Protein AF-A0A7C8YCV2-F1 (afdb_monomer_lite)

Foldseek 3Di:
DDDPPDPDDDDPPPDPPPPPVPPPDPPVVLVVLQVVLDDPQFRALVSQQVCCCPVVVVVVRDSVLSVVLVVVLVVVVPDDPGGAGSVSSSVCVVDPSVD

Organism: Opuntia streptacantha (NCBI:txid393608)

Sequence (99 aa):
MSSKHKQAYSFCFCFRRMFKLKMAEPPEEIVNLFNRYSDNGLVTVEKLHKFLVEFQEEEKATFDDAQAIFNNLKHLHVFPRRGLHLDAFFRYLFGDLNP

pLDDT: mean 80.93, std 15.54, range [44.09, 96.81]

Secondary structure (DSSP, 8-state):
----------------------PPPPPHHHHHHHHHT-BTTBB-HHHHHHHHHHTS--TT--HHHHHHHHHHHHTTS-S-TT-B-HHHHHHHHTSTT--

InterPro domains:
  IPR011992 EF-hand domain pair [SSF47473] (15-98)
  IPR015359 Phosphoinositide-specific phospholipase C, EF-hand-like domain [PF09279] (28-93)

Radius of gyration: 24.03 Å; chains: 1; bounding box: 56×47×67 Å

Structure (mmCIF, N/CA/C/O backbone):
data_AF-A0A7C8YCV2-F1
#
_entry.id   AF-A0A7C8YCV2-F1
#
loop_
_atom_site.group_PDB
_atom_site.id
_atom_site.type_symbol
_atom_site.label_atom_id
_atom_site.label_alt_id
_atom_site.label_comp_id
_atom_site.label_asym_id
_atom_site.label_entity_id
_atom_site.label_seq_id
_atom_site.pdbx_PDB_ins_code
_atom_site.Cartn_x
_atom_site.Cartn_y
_atom_site.Cartn_z
_atom_site.occupancy
_atom_site.B_iso_or_equiv
_atom_site.auth_seq_id
_atom_site.auth_comp_id
_atom_site.auth_asym_id
_atom_site.auth_atom_id
_atom_site.pdbx_PDB_model_num
ATOM 1 N N . MET A 1 1 ? 40.844 -37.063 -57.184 1.00 44.09 1 MET A N 1
ATOM 2 C CA . MET A 1 1 ? 40.867 -36.805 -55.725 1.00 44.09 1 MET A CA 1
ATOM 3 C C . MET A 1 1 ? 40.789 -35.305 -55.500 1.00 44.09 1 MET A C 1
ATOM 5 O O . MET A 1 1 ? 41.434 -34.591 -56.250 1.00 44.09 1 MET A O 1
ATOM 9 N N . SER A 1 2 ? 40.079 -34.878 -54.448 1.00 48.25 2 SER A N 1
ATOM 10 C CA . SER A 1 2 ? 40.064 -33.510 -53.890 1.00 48.25 2 SER A CA 1
ATOM 11 C C . SER A 1 2 ? 39.340 -32.437 -54.724 1.00 48.25 2 SER A C 1
ATOM 13 O O . SER A 1 2 ? 39.495 -32.384 -55.930 1.00 48.25 2 SER A O 1
ATOM 15 N N . SER A 1 3 ? 38.533 -31.530 -54.179 1.00 46.28 3 SER A N 1
ATOM 16 C CA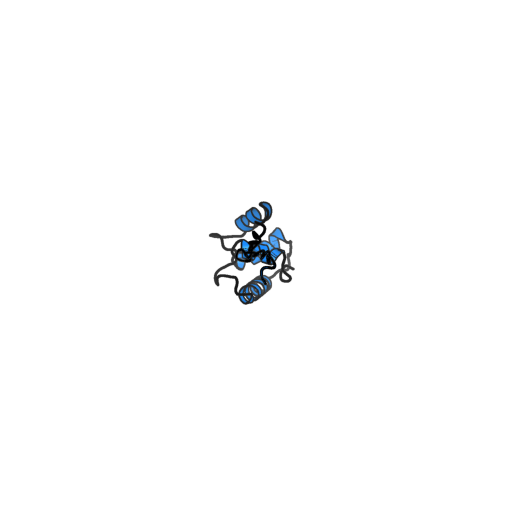 . SER A 1 3 ? 38.166 -31.242 -52.791 1.00 46.28 3 SER A CA 1
ATOM 17 C C . SER A 1 3 ? 36.811 -30.524 -52.828 1.00 46.28 3 SER A C 1
ATOM 19 O O . SER A 1 3 ? 36.671 -29.506 -53.504 1.00 46.28 3 SER A O 1
ATOM 21 N N . LYS A 1 4 ? 35.786 -31.056 -52.152 1.00 60.69 4 LYS A N 1
ATOM 22 C CA . LYS A 1 4 ? 34.506 -30.351 -51.988 1.00 60.69 4 LYS A CA 1
ATOM 23 C C . LYS A 1 4 ? 34.733 -29.199 -51.008 1.00 60.69 4 LYS A C 1
ATOM 25 O O . LYS A 1 4 ? 34.971 -29.458 -49.829 1.00 60.69 4 LYS A O 1
ATOM 30 N N . HIS A 1 5 ? 34.634 -27.953 -51.471 1.00 63.50 5 HIS A N 1
ATOM 31 C CA . HIS A 1 5 ? 34.613 -26.783 -50.592 1.00 63.50 5 HIS A CA 1
ATOM 32 C C . HIS A 1 5 ? 33.387 -26.864 -49.668 1.00 63.50 5 HIS A C 1
ATOM 34 O O . HIS A 1 5 ? 32.273 -26.517 -50.051 1.00 63.50 5 HIS A O 1
ATOM 40 N N . LYS A 1 6 ? 33.580 -27.359 -48.441 1.00 65.94 6 LYS A N 1
ATOM 41 C CA . LYS A 1 6 ? 32.596 -27.226 -47.365 1.00 65.94 6 LYS A CA 1
ATOM 42 C C . LYS A 1 6 ? 32.625 -25.774 -46.900 1.00 65.94 6 LYS A C 1
ATOM 44 O O . LYS A 1 6 ? 33.528 -25.378 -46.171 1.00 65.94 6 LYS A O 1
ATOM 49 N N . GLN A 1 7 ? 31.649 -24.986 -47.330 1.00 63.06 7 GLN A N 1
ATOM 50 C CA . GLN A 1 7 ? 31.376 -23.694 -46.713 1.00 63.06 7 GLN A CA 1
ATOM 51 C C . GLN A 1 7 ? 30.802 -23.960 -45.317 1.00 63.06 7 GLN A C 1
ATOM 53 O O . GLN A 1 7 ? 29.630 -24.292 -45.163 1.00 63.06 7 GLN A O 1
ATOM 58 N N . ALA A 1 8 ? 31.656 -23.906 -44.298 1.00 63.53 8 ALA A N 1
ATOM 59 C CA . ALA A 1 8 ? 31.227 -23.955 -42.910 1.00 63.53 8 ALA A CA 1
ATOM 60 C C . ALA A 1 8 ? 30.857 -22.532 -42.473 1.00 63.53 8 ALA A C 1
ATOM 62 O O . ALA A 1 8 ? 31.735 -21.698 -42.273 1.00 63.53 8 ALA A O 1
ATOM 63 N N . TYR A 1 9 ? 29.562 -22.251 -42.335 1.00 61.62 9 TYR A N 1
ATOM 64 C CA . TYR A 1 9 ? 29.101 -21.062 -41.624 1.00 61.62 9 TYR A CA 1
ATOM 65 C C . TYR A 1 9 ? 29.074 -21.378 -40.127 1.00 61.62 9 TYR A C 1
ATOM 67 O O . TYR A 1 9 ? 28.289 -22.212 -39.677 1.00 61.62 9 TYR A O 1
ATOM 75 N N . SER A 1 10 ? 29.937 -20.731 -39.346 1.00 60.88 10 SER A N 1
ATOM 76 C CA . SER A 1 10 ? 29.872 -20.772 -37.887 1.00 60.88 10 SER A CA 1
ATOM 77 C C . SER A 1 10 ? 28.904 -19.694 -37.397 1.00 60.88 10 SER A C 1
ATOM 79 O O . SER A 1 10 ? 29.220 -18.507 -37.357 1.00 60.88 10 SER A O 1
ATOM 81 N N . PHE A 1 11 ? 27.695 -20.098 -37.007 1.00 58.00 11 PHE A N 1
ATOM 82 C CA . PHE A 1 11 ? 26.836 -19.227 -36.208 1.00 58.00 11 PHE A CA 1
ATOM 83 C C . PHE A 1 11 ? 27.423 -19.153 -34.795 1.00 58.00 11 PHE A C 1
ATOM 85 O O . PHE A 1 11 ? 27.312 -20.090 -34.005 1.00 58.00 11 PHE A O 1
ATOM 92 N N . CYS A 1 12 ? 28.090 -18.045 -34.479 1.00 60.97 12 CYS A N 1
ATOM 93 C CA . CYS A 1 12 ? 28.493 -17.733 -33.114 1.00 60.97 12 CYS A CA 1
ATOM 94 C C . CYS A 1 12 ? 27.230 -17.472 -32.273 1.00 60.97 12 CYS A C 1
ATOM 96 O O . CYS A 1 12 ? 26.640 -16.397 -32.340 1.00 60.97 12 CYS A O 1
ATOM 98 N N . PHE A 1 13 ? 26.802 -18.457 -31.481 1.00 53.66 13 PHE A N 1
ATOM 99 C CA . PHE A 1 13 ? 25.660 -18.355 -30.560 1.00 53.66 13 PHE A CA 1
ATOM 100 C C . PHE A 1 13 ? 26.045 -17.761 -29.185 1.00 53.66 13 PHE A C 1
ATOM 102 O O . PHE A 1 13 ? 25.403 -18.045 -28.176 1.00 53.66 13 PHE A O 1
ATOM 109 N N . CYS A 1 14 ? 27.094 -16.932 -29.110 1.00 58.34 14 CYS A N 1
ATOM 110 C CA . CYS A 1 14 ? 27.661 -16.467 -27.834 1.00 58.34 14 CYS A CA 1
ATOM 111 C C . CYS A 1 14 ? 27.050 -15.176 -27.267 1.00 58.34 14 CYS A C 1
ATOM 113 O O . CYS A 1 14 ? 27.577 -14.625 -26.306 1.00 58.34 14 CYS A O 1
ATOM 115 N N . PHE A 1 15 ? 25.906 -14.719 -27.775 1.00 59.81 15 PHE A N 1
ATOM 116 C CA . PHE A 1 15 ? 25.135 -13.670 -27.110 1.00 59.81 15 PHE A CA 1
ATOM 117 C C . PHE A 1 15 ? 23.692 -14.123 -26.956 1.00 59.81 15 PHE A C 1
ATOM 119 O O . PHE A 1 15 ? 22.828 -13.833 -27.783 1.00 59.81 15 PHE A O 1
ATOM 126 N N . ARG A 1 16 ? 23.401 -14.809 -25.844 1.00 62.53 16 ARG A N 1
ATOM 127 C CA . ARG A 1 16 ? 22.038 -14.774 -25.312 1.00 62.53 16 ARG A CA 1
ATOM 128 C C . ARG A 1 16 ? 21.758 -13.316 -24.966 1.00 62.53 16 ARG A C 1
ATOM 130 O O . ARG A 1 16 ? 22.223 -12.821 -23.942 1.00 62.53 16 ARG A O 1
ATOM 137 N N . ARG A 1 17 ? 21.026 -12.615 -25.833 1.00 62.66 17 ARG A N 1
ATOM 138 C CA . ARG A 1 17 ? 20.433 -11.324 -25.494 1.00 62.66 17 ARG A CA 1
ATOM 139 C C . ARG A 1 17 ? 19.479 -11.571 -24.329 1.00 62.66 17 ARG A C 1
ATOM 141 O O . ARG A 1 17 ? 18.346 -11.993 -24.528 1.00 62.66 17 ARG A O 1
ATOM 148 N N . MET A 1 18 ? 19.949 -11.342 -23.108 1.00 63.47 18 MET A N 1
ATOM 149 C CA . MET A 1 18 ? 19.060 -11.199 -21.968 1.00 63.47 18 MET A CA 1
ATOM 150 C C . MET A 1 18 ? 18.352 -9.866 -22.160 1.00 63.47 18 MET A C 1
ATOM 152 O O . MET A 1 18 ? 18.939 -8.806 -21.937 1.00 63.47 18 MET A O 1
ATOM 156 N N . PHE A 1 19 ? 17.101 -9.904 -22.612 1.00 57.94 19 PHE A N 1
ATOM 157 C CA . PHE A 1 19 ? 16.210 -8.789 -22.351 1.00 57.94 19 PHE A CA 1
ATOM 158 C C . PHE A 1 19 ? 16.102 -8.712 -20.831 1.00 57.94 19 PHE A C 1
ATOM 160 O O . PHE A 1 19 ? 15.371 -9.481 -20.213 1.00 57.94 19 PHE A O 1
ATOM 167 N N . LYS A 1 20 ? 16.888 -7.826 -20.208 1.00 58.41 20 LYS A N 1
ATOM 168 C CA . LYS A 1 20 ? 16.515 -7.307 -18.899 1.00 58.41 20 LYS A CA 1
ATOM 169 C C . LYS A 1 20 ? 15.165 -6.661 -19.153 1.00 58.41 20 LYS A C 1
ATOM 171 O O . LYS A 1 20 ? 15.117 -5.605 -19.780 1.00 58.41 20 LYS A O 1
ATOM 176 N N . LEU A 1 21 ? 14.087 -7.350 -18.780 1.00 55.31 21 LEU A N 1
ATOM 177 C CA . LEU A 1 21 ? 12.792 -6.711 -18.643 1.00 55.31 21 LEU A CA 1
ATOM 178 C C . LEU A 1 21 ? 13.075 -5.550 -17.697 1.00 55.31 21 LEU A C 1
ATOM 180 O O . LEU A 1 21 ? 13.363 -5.765 -16.520 1.00 55.31 21 LEU A O 1
ATOM 184 N N . LYS A 1 22 ? 13.153 -4.334 -18.239 1.00 51.84 22 LYS A N 1
ATOM 185 C CA . LYS A 1 22 ? 13.164 -3.146 -17.405 1.00 51.84 22 LYS A CA 1
ATOM 186 C C . LYS A 1 22 ? 11.814 -3.241 -16.708 1.00 51.84 22 LYS A C 1
ATOM 188 O O . LYS A 1 22 ? 10.797 -3.161 -17.396 1.00 51.84 22 LYS A O 1
ATOM 193 N N . MET A 1 23 ? 11.802 -3.590 -15.418 1.00 57.34 23 MET A N 1
ATOM 194 C CA . MET A 1 23 ? 10.563 -3.557 -14.644 1.00 57.34 23 MET A CA 1
ATOM 195 C C . MET A 1 23 ? 9.967 -2.183 -14.914 1.00 57.34 23 MET A C 1
ATOM 197 O O . MET A 1 23 ? 10.701 -1.194 -14.846 1.00 57.34 23 MET A O 1
ATOM 201 N N . ALA A 1 24 ? 8.719 -2.149 -15.382 1.00 67.12 24 ALA A N 1
ATOM 202 C CA . ALA A 1 24 ? 8.063 -0.891 -15.684 1.00 67.12 24 ALA A CA 1
ATOM 203 C C . ALA A 1 24 ? 8.180 -0.030 -14.426 1.00 67.12 24 ALA A C 1
ATOM 205 O O . ALA A 1 24 ? 7.767 -0.459 -13.349 1.00 67.12 24 ALA A O 1
ATOM 206 N N . GLU A 1 25 ? 8.853 1.113 -14.546 1.00 74.44 25 GLU A N 1
ATOM 207 C CA . GLU A 1 25 ? 8.936 2.051 -13.435 1.00 74.44 25 GLU A CA 1
ATOM 208 C C . GLU A 1 25 ? 7.493 2.424 -13.059 1.00 74.44 25 GLU A C 1
ATOM 210 O O . GLU A 1 25 ? 6.679 2.634 -13.969 1.00 74.44 25 GLU A O 1
ATOM 215 N N . PRO A 1 26 ? 7.141 2.441 -11.760 1.00 85.00 26 PRO A N 1
ATOM 216 C CA . PRO A 1 26 ? 5.794 2.799 -11.347 1.00 85.00 26 PRO A CA 1
ATOM 217 C C . PRO A 1 26 ? 5.432 4.173 -11.924 1.00 85.00 26 PRO A C 1
ATOM 219 O O . PRO A 1 26 ? 6.287 5.066 -11.909 1.00 85.00 26 PRO A O 1
ATOM 222 N N . PRO A 1 27 ? 4.195 4.374 -12.412 1.00 90.19 27 PRO A N 1
ATOM 223 C CA . PRO A 1 27 ? 3.733 5.696 -12.817 1.00 90.19 27 PRO A CA 1
ATOM 224 C C . PRO A 1 27 ? 3.965 6.731 -11.710 1.00 90.19 27 PRO A C 1
ATOM 226 O O . PRO A 1 27 ? 3.873 6.405 -10.525 1.00 90.19 27 PRO A O 1
ATOM 229 N N . GLU A 1 28 ? 4.226 7.984 -12.083 1.00 91.88 28 GLU A N 1
ATOM 230 C CA . GLU A 1 28 ? 4.545 9.062 -11.132 1.00 91.88 28 GLU A CA 1
ATOM 231 C C . GLU A 1 28 ? 3.464 9.233 -10.051 1.00 91.88 28 GLU A C 1
ATOM 233 O O . GLU A 1 28 ? 3.768 9.451 -8.880 1.00 91.88 28 GLU A O 1
ATOM 238 N N . GLU A 1 29 ? 2.198 9.037 -10.414 1.00 90.69 29 GLU A N 1
ATOM 239 C CA . GLU A 1 29 ? 1.069 9.058 -9.482 1.00 90.69 29 GLU A CA 1
ATOM 240 C C . GLU A 1 29 ? 1.208 8.017 -8.365 1.00 90.69 29 GLU A C 1
ATOM 242 O O . GLU A 1 29 ? 0.971 8.330 -7.199 1.00 90.69 29 GLU A O 1
ATOM 247 N N . ILE A 1 30 ? 1.670 6.805 -8.691 1.00 91.88 30 ILE A N 1
ATOM 248 C CA . ILE A 1 30 ? 1.915 5.748 -7.704 1.00 91.88 30 ILE A CA 1
ATOM 249 C C . ILE A 1 30 ? 3.089 6.116 -6.801 1.00 91.88 30 ILE A C 1
ATOM 251 O O . ILE A 1 30 ? 3.041 5.871 -5.597 1.00 91.88 30 ILE A O 1
ATOM 255 N N . VAL A 1 31 ? 4.138 6.724 -7.359 1.00 94.19 31 VAL A N 1
ATOM 256 C CA . VAL A 1 31 ? 5.281 7.206 -6.572 1.00 94.19 31 VAL A CA 1
ATOM 257 C C . VAL A 1 31 ? 4.828 8.279 -5.579 1.00 94.19 31 VAL A C 1
ATOM 259 O O . VAL A 1 31 ? 5.177 8.224 -4.401 1.00 94.19 31 VAL A O 1
ATOM 262 N N . ASN A 1 32 ? 3.996 9.220 -6.021 1.00 95.56 32 ASN A N 1
ATOM 263 C CA . ASN A 1 32 ? 3.448 10.276 -5.172 1.00 95.56 32 ASN A CA 1
ATOM 264 C C . ASN A 1 32 ? 2.511 9.721 -4.092 1.00 95.56 32 ASN A C 1
ATOM 266 O O . ASN A 1 32 ? 2.565 10.157 -2.939 1.00 95.56 32 ASN A O 1
ATOM 270 N N . LEU A 1 33 ? 1.693 8.729 -4.443 1.00 95.25 33 LEU A N 1
ATOM 271 C CA . LEU A 1 33 ? 0.827 8.017 -3.511 1.00 95.25 33 LEU A CA 1
ATOM 272 C C . LEU A 1 33 ? 1.644 7.280 -2.443 1.00 95.25 33 LEU A C 1
ATOM 274 O O . LEU A 1 33 ? 1.394 7.445 -1.251 1.00 95.25 33 LEU A O 1
ATOM 278 N N . PHE A 1 34 ? 2.680 6.549 -2.854 1.00 95.50 34 PHE A N 1
ATOM 279 C CA . PHE A 1 34 ? 3.616 5.900 -1.942 1.00 95.50 34 PHE A CA 1
ATOM 280 C C . PHE A 1 34 ? 4.281 6.910 -0.999 1.00 95.50 34 PHE A C 1
ATOM 282 O O . PHE A 1 34 ? 4.308 6.705 0.211 1.00 95.50 34 PHE A O 1
ATOM 289 N N . ASN A 1 35 ? 4.769 8.035 -1.525 1.00 96.00 35 ASN A N 1
ATOM 290 C CA . ASN A 1 35 ? 5.407 9.075 -0.717 1.00 96.00 35 ASN A CA 1
ATOM 291 C C . ASN A 1 35 ? 4.454 9.666 0.334 1.00 96.00 35 ASN A C 1
ATOM 293 O O . ASN A 1 35 ? 4.889 9.981 1.437 1.00 96.00 35 ASN A O 1
ATOM 297 N N . ARG A 1 36 ? 3.153 9.772 0.031 1.00 96.81 36 ARG A N 1
ATOM 298 C CA . ARG A 1 36 ? 2.135 10.246 0.982 1.00 96.81 36 ARG A CA 1
ATOM 299 C C . ARG A 1 36 ? 1.919 9.280 2.153 1.00 96.81 36 ARG A C 1
ATOM 301 O O . ARG A 1 36 ? 1.681 9.728 3.274 1.00 96.81 36 ARG A O 1
ATOM 308 N N . TYR A 1 37 ? 1.999 7.976 1.896 1.00 95.75 37 TYR A N 1
ATOM 309 C CA . TYR A 1 37 ? 1.721 6.922 2.877 1.00 95.75 37 TYR A CA 1
ATOM 310 C C . TYR A 1 37 ? 2.982 6.179 3.346 1.00 95.75 37 TYR A C 1
ATOM 312 O O . TYR A 1 37 ? 2.881 5.115 3.945 1.00 95.75 37 TYR A O 1
ATOM 320 N N . SER A 1 38 ? 4.179 6.720 3.127 1.00 94.56 38 SER A N 1
ATOM 321 C CA . SER A 1 38 ? 5.425 6.107 3.595 1.00 94.56 38 SER A CA 1
ATOM 322 C C . SER A 1 38 ? 6.162 7.021 4.563 1.00 94.56 38 SER A C 1
ATOM 324 O O . SER A 1 38 ? 6.154 8.240 4.416 1.00 94.56 38 SER A O 1
ATOM 326 N N . ASP A 1 39 ? 6.836 6.417 5.537 1.00 92.06 39 ASP A N 1
ATOM 327 C CA . ASP A 1 39 ? 7.801 7.098 6.391 1.00 92.06 39 ASP A CA 1
ATOM 328 C C . ASP A 1 39 ? 9.181 6.491 6.120 1.00 92.06 39 ASP A C 1
ATOM 330 O O . ASP A 1 39 ? 9.350 5.271 6.117 1.00 92.06 39 ASP A O 1
ATOM 334 N N . ASN A 1 40 ? 10.187 7.334 5.871 1.00 90.00 40 ASN A N 1
ATOM 335 C CA . ASN A 1 40 ? 11.557 6.900 5.557 1.00 90.00 40 ASN A CA 1
ATOM 336 C C . ASN A 1 40 ? 11.641 5.882 4.394 1.00 90.00 40 ASN A C 1
ATOM 338 O O . ASN A 1 40 ? 12.478 4.978 4.409 1.00 90.00 40 ASN A O 1
ATOM 342 N N . GLY A 1 41 ? 10.763 6.010 3.391 1.00 90.50 41 GLY A N 1
ATOM 343 C CA . GLY A 1 41 ? 10.728 5.115 2.228 1.00 90.50 41 GLY A CA 1
ATOM 344 C C . GLY A 1 41 ? 10.165 3.721 2.521 1.00 90.50 41 GLY A C 1
ATOM 345 O O . GLY A 1 41 ? 10.477 2.770 1.797 1.00 90.50 41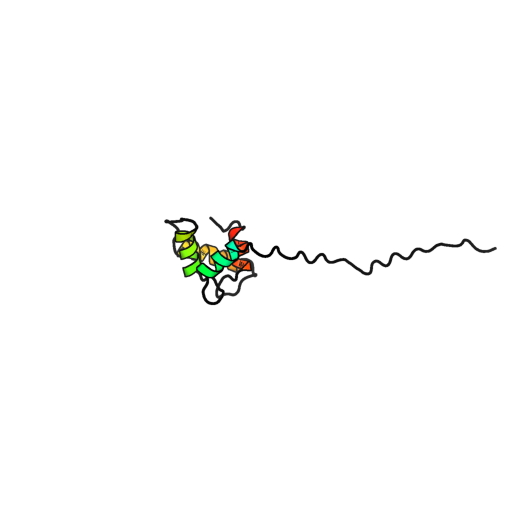 GLY A O 1
ATOM 346 N N . LEU A 1 42 ? 9.364 3.591 3.582 1.00 91.88 42 LEU A N 1
ATOM 347 C CA . LEU A 1 42 ? 8.664 2.373 3.974 1.00 91.88 42 LEU A CA 1
ATOM 348 C C . LEU A 1 42 ? 7.196 2.675 4.295 1.00 91.88 42 LEU A C 1
ATOM 350 O O . LEU A 1 42 ? 6.896 3.575 5.075 1.00 91.88 42 LEU A O 1
ATOM 354 N N . VAL A 1 43 ? 6.281 1.877 3.753 1.00 93.12 43 VAL A N 1
ATOM 355 C CA . VAL A 1 43 ? 4.884 1.827 4.202 1.00 93.12 43 VAL A CA 1
ATOM 356 C C . VAL A 1 43 ? 4.804 0.800 5.330 1.00 93.12 43 VAL A C 1
ATOM 358 O O . VAL A 1 43 ? 5.064 -0.390 5.118 1.00 93.12 43 VAL A O 1
ATOM 361 N N . THR A 1 44 ? 4.512 1.263 6.544 1.00 93.69 44 THR A N 1
ATOM 362 C CA . THR A 1 44 ? 4.281 0.400 7.712 1.00 93.69 44 THR A CA 1
ATOM 363 C C . THR A 1 44 ? 2.846 -0.129 7.724 1.00 93.69 44 THR A C 1
ATOM 365 O O . THR A 1 44 ? 2.029 0.259 6.889 1.00 93.69 44 THR A O 1
ATOM 368 N N . VAL A 1 45 ? 2.515 -1.008 8.672 1.00 93.81 45 VAL A N 1
ATOM 369 C CA . VAL A 1 45 ? 1.149 -1.543 8.811 1.00 93.81 45 VAL A CA 1
ATOM 370 C C . VAL A 1 45 ? 0.155 -0.423 9.114 1.00 93.81 45 VAL A C 1
ATOM 372 O O . VAL A 1 45 ? -0.909 -0.366 8.508 1.00 93.81 45 VAL A O 1
ATOM 375 N N . GLU A 1 46 ? 0.526 0.518 9.983 1.00 94.88 46 GLU A N 1
ATOM 376 C CA . GLU A 1 46 ? -0.314 1.662 10.352 1.00 94.88 46 GLU A CA 1
ATOM 377 C C . GLU A 1 46 ? -0.601 2.552 9.138 1.00 94.88 46 GLU A C 1
ATOM 379 O O . GLU A 1 46 ? -1.721 3.023 8.945 1.00 94.88 46 GLU A O 1
ATOM 384 N N . LYS A 1 47 ? 0.408 2.771 8.290 1.00 96.19 47 LYS A N 1
ATOM 385 C CA . LYS A 1 47 ? 0.238 3.559 7.069 1.00 96.19 47 LYS A CA 1
ATOM 386 C C . LYS A 1 47 ? -0.558 2.826 6.004 1.00 96.19 47 LYS A C 1
ATOM 388 O O . LYS A 1 47 ? -1.323 3.473 5.299 1.00 96.19 47 LYS A O 1
ATOM 393 N N . LEU A 1 48 ? -0.392 1.507 5.901 1.00 94.69 48 LEU A N 1
ATOM 394 C CA . LEU A 1 48 ? -1.203 0.680 5.018 1.00 94.69 48 LEU A CA 1
ATOM 395 C C . LEU A 1 48 ? -2.673 0.740 5.441 1.00 94.69 48 LEU A C 1
ATOM 397 O O . LEU A 1 48 ? -3.520 1.007 4.604 1.00 94.69 48 LEU A O 1
ATOM 401 N N . HIS A 1 49 ? -2.971 0.592 6.734 1.00 96.25 49 HIS A N 1
ATOM 402 C CA . HIS A 1 49 ? -4.334 0.741 7.256 1.00 96.25 49 HIS A CA 1
ATOM 403 C C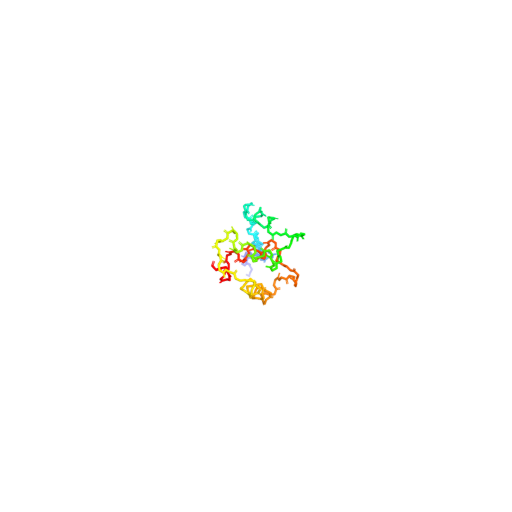 . HIS A 1 49 ? -4.924 2.117 6.928 1.00 96.25 49 HIS A C 1
ATOM 405 O O . HIS A 1 49 ? -6.023 2.208 6.389 1.00 96.25 49 HIS A O 1
ATOM 411 N N . LYS A 1 50 ? -4.153 3.187 7.152 1.00 96.69 50 LYS A N 1
ATOM 412 C CA . LYS A 1 50 ? -4.551 4.550 6.778 1.00 96.69 50 LYS A CA 1
ATOM 413 C C . LYS A 1 50 ? -4.813 4.691 5.274 1.00 96.69 50 LYS A C 1
ATOM 415 O O . LYS A 1 50 ? -5.760 5.359 4.881 1.00 96.69 50 LYS A O 1
ATOM 420 N N . PHE A 1 51 ? -3.987 4.063 4.442 1.00 96.00 51 PHE A N 1
ATOM 421 C CA . PHE A 1 51 ? -4.166 4.028 2.993 1.00 96.00 51 PHE A CA 1
ATOM 422 C C . PHE A 1 51 ? -5.471 3.323 2.587 1.00 96.00 51 PHE A C 1
ATOM 424 O O . PHE A 1 51 ? -6.203 3.870 1.764 1.00 96.00 51 PHE A O 1
ATOM 431 N N . LEU A 1 52 ? -5.792 2.169 3.188 1.00 95.62 52 LEU A N 1
ATOM 432 C CA . LEU A 1 52 ? -7.048 1.450 2.930 1.00 95.62 52 LEU A CA 1
ATOM 433 C C . LEU A 1 52 ? -8.257 2.353 3.223 1.00 95.62 52 LEU A C 1
ATOM 435 O O . LEU A 1 52 ? -9.125 2.537 2.377 1.00 95.62 52 LEU A O 1
ATOM 439 N N . VAL A 1 53 ? -8.274 2.986 4.396 1.00 95.44 53 VAL A N 1
ATOM 440 C CA . VAL A 1 53 ? -9.414 3.804 4.831 1.00 95.44 53 VAL A CA 1
ATOM 441 C C . VAL A 1 53 ? -9.527 5.106 4.034 1.00 95.44 53 VAL A C 1
ATOM 443 O O . VAL A 1 53 ? -10.608 5.460 3.582 1.00 95.44 53 VAL A O 1
ATOM 446 N N . GLU A 1 54 ? -8.431 5.850 3.874 1.00 95.44 54 GLU A N 1
ATOM 447 C CA . GLU A 1 54 ? -8.494 7.211 3.325 1.00 95.44 54 GLU A CA 1
ATOM 448 C C . GLU A 1 54 ? -8.429 7.276 1.801 1.00 95.44 54 GLU A C 1
ATOM 450 O O . GLU A 1 54 ? -8.980 8.206 1.218 1.00 95.44 54 GLU A O 1
ATOM 455 N N . PHE A 1 55 ? -7.693 6.364 1.158 1.00 94.88 55 PHE A N 1
ATOM 456 C CA . PHE A 1 55 ? -7.491 6.401 -0.291 1.00 94.88 55 PHE A CA 1
ATOM 457 C C . PHE A 1 55 ? -8.345 5.373 -1.026 1.00 94.88 55 PHE A C 1
ATOM 459 O O . PHE A 1 55 ? -8.828 5.672 -2.113 1.00 94.88 55 PHE A O 1
ATOM 466 N N . GLN A 1 56 ? -8.519 4.176 -0.459 1.00 94.06 56 GLN A N 1
ATOM 467 C CA . GLN A 1 56 ? -9.382 3.147 -1.055 1.00 94.06 56 GLN A CA 1
ATOM 468 C C . GLN A 1 56 ? -10.832 3.236 -0.580 1.00 94.06 56 GLN A C 1
ATOM 470 O O . GLN A 1 56 ? -11.671 2.511 -1.097 1.00 94.06 56 GLN A O 1
ATOM 475 N N . GLU A 1 57 ? -11.124 4.138 0.364 1.00 93.50 57 GLU A N 1
ATOM 476 C CA . GLU A 1 57 ? -12.461 4.330 0.937 1.00 93.50 57 GLU A CA 1
ATOM 477 C C . GLU A 1 57 ? -13.003 3.058 1.623 1.00 93.50 57 GLU A C 1
ATOM 479 O O . GLU A 1 57 ? -14.208 2.884 1.806 1.00 93.50 57 GLU A O 1
ATOM 484 N N . GLU A 1 58 ? -12.103 2.179 2.079 1.00 92.19 58 GLU A N 1
ATOM 485 C CA . GLU A 1 58 ? -12.439 0.973 2.833 1.00 92.19 58 GLU A CA 1
ATOM 486 C C . GLU A 1 58 ? -12.721 1.326 4.300 1.00 92.19 58 GLU A C 1
ATOM 488 O O . GLU A 1 58 ? -11.953 1.007 5.209 1.00 92.19 58 GLU A O 1
ATOM 493 N N . GLU A 1 59 ? -13.840 2.008 4.560 1.00 88.94 59 GLU A N 1
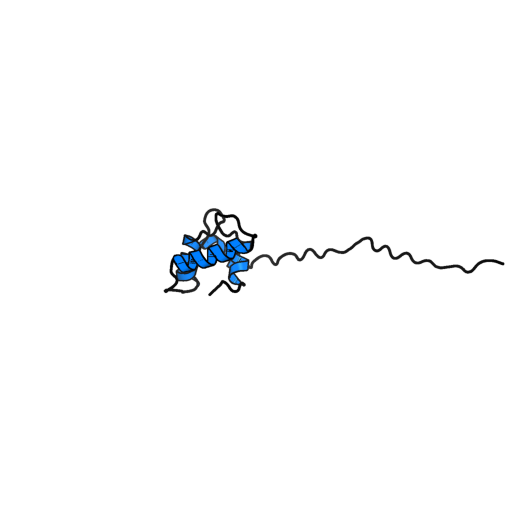ATOM 494 C CA . GLU A 1 59 ? -14.207 2.529 5.891 1.00 88.94 59 GLU A CA 1
ATOM 495 C C . GLU A 1 59 ? -14.258 1.452 6.986 1.00 88.94 59 GLU A C 1
ATOM 497 O O . GLU A 1 59 ? -14.109 1.742 8.175 1.00 88.94 59 GLU A O 1
ATOM 502 N N . LYS A 1 60 ? -14.495 0.198 6.588 1.00 92.06 60 LYS A N 1
ATOM 503 C CA . LYS A 1 60 ? -14.591 -0.954 7.492 1.00 92.06 60 LYS A CA 1
ATOM 504 C C . LYS A 1 60 ? -13.277 -1.709 7.652 1.00 92.06 60 LYS A C 1
ATOM 506 O O . LYS A 1 60 ? -13.241 -2.625 8.472 1.00 92.06 60 LYS A O 1
ATOM 511 N N . ALA A 1 61 ? -12.230 -1.352 6.904 1.00 92.94 61 ALA A N 1
ATOM 512 C CA . ALA A 1 61 ? -10.932 -1.990 7.041 1.00 92.94 61 ALA A CA 1
ATOM 513 C C . ALA A 1 61 ? -10.420 -1.791 8.468 1.00 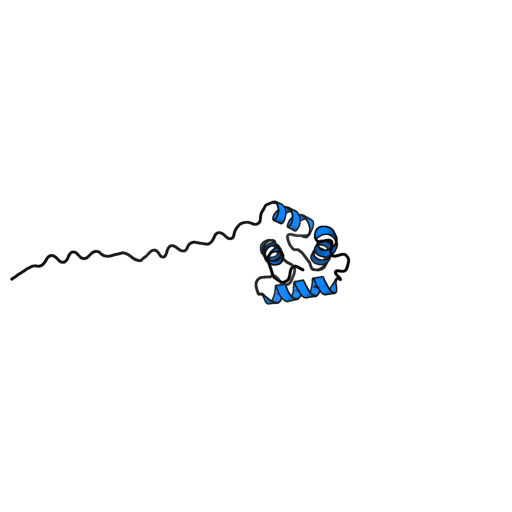92.94 61 ALA A C 1
ATOM 515 O O . ALA A 1 61 ? -10.242 -0.668 8.954 1.00 92.94 61 ALA A O 1
ATOM 516 N N . THR A 1 62 ? -10.182 -2.900 9.154 1.00 95.62 62 THR A N 1
ATOM 517 C CA . THR A 1 62 ? -9.605 -2.895 10.491 1.00 95.62 62 THR A CA 1
ATOM 518 C C . THR A 1 62 ? -8.083 -2.916 10.414 1.00 95.62 62 THR A C 1
ATOM 520 O O . THR A 1 62 ? -7.475 -3.240 9.389 1.00 95.62 62 THR A O 1
ATOM 523 N N . PHE A 1 63 ? -7.437 -2.589 11.531 1.00 95.19 63 PHE A N 1
ATOM 524 C CA . PHE A 1 63 ? -5.990 -2.740 11.639 1.00 95.19 63 PHE A CA 1
ATOM 525 C C . PHE A 1 63 ? -5.552 -4.202 11.433 1.00 95.19 63 PHE A C 1
ATOM 527 O O . PHE A 1 63 ? -4.508 -4.451 10.829 1.00 95.19 63 PHE A O 1
ATOM 534 N N . ASP A 1 64 ? -6.365 -5.164 11.878 1.00 95.06 64 ASP A N 1
ATOM 535 C CA . ASP A 1 64 ? -6.094 -6.593 11.715 1.00 95.06 64 ASP A CA 1
ATOM 536 C C . ASP A 1 64 ? -6.139 -7.020 10.241 1.00 95.06 64 ASP A C 1
ATOM 538 O O . ASP A 1 64 ? -5.294 -7.809 9.813 1.00 95.06 64 ASP A O 1
ATOM 542 N N . ASP A 1 65 ? -7.037 -6.438 9.438 1.00 94.00 65 ASP A N 1
ATOM 543 C CA . ASP A 1 65 ? -7.089 -6.669 7.987 1.00 94.00 65 ASP A CA 1
ATOM 544 C C . ASP A 1 65 ? -5.801 -6.179 7.310 1.00 94.00 65 ASP A C 1
ATOM 546 O O . ASP A 1 65 ? -5.148 -6.921 6.568 1.00 94.00 65 ASP A O 1
ATOM 550 N N . ALA A 1 66 ? -5.356 -4.961 7.642 1.00 93.88 66 ALA A N 1
ATOM 551 C CA . ALA A 1 66 ? -4.087 -4.424 7.149 1.00 93.88 66 ALA A CA 1
ATOM 552 C C . ALA A 1 66 ? -2.891 -5.282 7.597 1.00 93.88 66 ALA A C 1
ATOM 554 O O . ALA A 1 66 ? -1.968 -5.545 6.818 1.00 93.88 66 ALA A O 1
ATOM 555 N N . GLN A 1 67 ? -2.907 -5.768 8.840 1.00 93.25 67 GLN A N 1
ATOM 556 C CA . GLN A 1 67 ? -1.871 -6.642 9.377 1.00 93.25 67 GLN A CA 1
ATOM 557 C C . GLN A 1 67 ? -1.843 -8.004 8.665 1.00 93.25 67 GLN A C 1
ATOM 559 O O . GLN A 1 67 ? -0.751 -8.529 8.413 1.00 93.25 67 GLN A O 1
ATOM 564 N N . ALA A 1 68 ? -3.006 -8.558 8.314 1.00 92.31 68 ALA A N 1
ATOM 565 C CA . ALA A 1 68 ? -3.140 -9.799 7.556 1.00 92.31 68 ALA A CA 1
ATOM 566 C C . ALA A 1 68 ? -2.594 -9.647 6.129 1.00 92.31 68 ALA A C 1
ATOM 568 O O . ALA A 1 68 ? -1.760 -10.458 5.715 1.00 92.31 68 ALA A O 1
ATOM 569 N N . ILE A 1 69 ? -2.964 -8.574 5.417 1.00 90.94 69 ILE A N 1
ATOM 570 C CA . ILE A 1 69 ? -2.393 -8.224 4.103 1.00 90.94 69 ILE A CA 1
ATOM 571 C C . ILE A 1 69 ? -0.868 -8.133 4.206 1.00 90.94 69 ILE A C 1
ATOM 573 O O . ILE A 1 69 ? -0.140 -8.777 3.449 1.00 90.94 69 ILE A O 1
ATOM 577 N N . PHE A 1 70 ? -0.365 -7.397 5.196 1.00 88.69 70 PHE A N 1
ATOM 578 C CA . PHE A 1 70 ? 1.068 -7.197 5.390 1.00 88.69 70 PHE A CA 1
ATOM 579 C C . PHE A 1 70 ? 1.826 -8.503 5.676 1.00 88.69 70 PHE A C 1
ATOM 581 O O . PHE A 1 70 ? 2.944 -8.702 5.193 1.00 88.69 70 PHE A O 1
ATOM 588 N N . ASN A 1 71 ? 1.229 -9.421 6.440 1.00 87.38 71 ASN A N 1
ATOM 589 C CA . ASN A 1 71 ? 1.813 -10.734 6.708 1.00 87.38 71 ASN A CA 1
ATOM 590 C C . ASN A 1 71 ? 1.815 -11.617 5.455 1.00 87.38 71 ASN A C 1
ATOM 592 O O . ASN A 1 71 ? 2.846 -12.214 5.145 1.00 87.38 71 ASN A O 1
ATOM 596 N N . ASN A 1 72 ? 0.721 -11.633 4.690 1.00 86.00 72 ASN A N 1
ATOM 597 C CA . ASN A 1 72 ? 0.644 -12.355 3.419 1.00 86.00 72 ASN A CA 1
ATOM 598 C C . ASN A 1 72 ? 1.680 -11.846 2.411 1.00 86.00 72 ASN A C 1
ATOM 600 O O . ASN A 1 72 ? 2.348 -12.646 1.756 1.00 86.00 72 ASN A O 1
ATOM 604 N N . LEU A 1 73 ? 1.906 -10.530 2.365 1.00 81.25 73 LEU A N 1
ATOM 605 C CA . LEU A 1 73 ? 2.982 -9.948 1.572 1.00 81.25 73 LEU A CA 1
ATOM 606 C C . LEU A 1 73 ? 4.348 -10.490 2.028 1.00 81.25 73 LEU A C 1
ATOM 608 O O . LEU A 1 73 ? 5.101 -10.993 1.195 1.00 81.25 73 LEU A O 1
ATOM 612 N N . LYS A 1 74 ? 4.679 -10.492 3.330 1.00 73.69 74 LYS A N 1
ATOM 613 C CA . LYS A 1 74 ? 5.975 -11.017 3.835 1.00 73.69 74 LYS A CA 1
ATOM 614 C C . LYS A 1 74 ? 6.282 -12.449 3.385 1.00 73.69 74 LYS A C 1
ATOM 616 O O . LYS A 1 74 ? 7.450 -12.764 3.143 1.00 73.69 74 LYS A O 1
ATOM 621 N N . HIS A 1 75 ? 5.266 -13.301 3.262 1.00 67.50 75 HIS A N 1
ATOM 622 C CA . HIS A 1 75 ? 5.429 -14.690 2.825 1.00 67.50 75 HIS A CA 1
ATOM 623 C C . HIS A 1 75 ? 5.873 -14.830 1.359 1.00 67.50 75 HIS A C 1
ATOM 625 O O . HIS A 1 75 ? 6.394 -15.876 0.981 1.00 67.50 75 HIS A O 1
ATOM 631 N N . LEU A 1 76 ? 5.782 -13.767 0.553 1.00 65.94 76 LEU A N 1
ATOM 632 C CA . LEU A 1 76 ? 6.270 -13.743 -0.829 1.00 65.94 76 LEU A CA 1
ATOM 633 C C . LEU A 1 76 ? 7.801 -13.558 -0.943 1.00 65.94 76 LEU A C 1
ATOM 635 O O . LEU A 1 76 ? 8.312 -13.441 -2.052 1.00 65.94 76 LEU A O 1
ATOM 639 N N . HIS A 1 77 ? 8.549 -13.546 0.171 1.00 56.38 77 HIS A N 1
ATOM 640 C CA . HIS A 1 77 ? 10.022 -13.456 0.245 1.00 56.38 77 HIS A CA 1
ATOM 641 C C . HIS A 1 77 ? 10.679 -12.197 -0.363 1.00 56.38 77 HIS A C 1
ATOM 643 O O . HIS A 1 77 ? 11.906 -12.126 -0.414 1.00 56.38 77 HIS A O 1
ATOM 649 N N . VAL A 1 78 ? 9.915 -11.181 -0.781 1.00 55.59 78 VAL A N 1
ATOM 650 C CA . VAL A 1 78 ? 10.472 -9.979 -1.448 1.00 55.59 78 VAL A CA 1
ATOM 651 C C . VAL A 1 78 ? 10.579 -8.758 -0.518 1.00 55.59 78 VAL A C 1
ATOM 653 O O . VAL A 1 78 ? 11.032 -7.700 -0.944 1.00 55.59 78 VAL A O 1
ATOM 656 N N . PHE A 1 79 ? 10.212 -8.868 0.766 1.00 64.31 79 PHE A N 1
ATOM 657 C CA . PHE A 1 79 ? 10.025 -7.680 1.612 1.00 64.31 79 PHE A CA 1
ATOM 658 C C . PHE A 1 79 ? 10.891 -7.658 2.878 1.00 64.31 79 PHE A C 1
ATOM 660 O O . PHE A 1 79 ? 10.987 -8.664 3.591 1.00 64.31 79 PHE A O 1
ATOM 667 N N . PRO A 1 80 ? 11.501 -6.505 3.214 1.00 61.00 80 PRO A N 1
ATOM 668 C CA . PRO A 1 80 ? 12.133 -6.324 4.508 1.00 61.00 80 PRO A CA 1
ATOM 669 C C . PRO A 1 80 ? 11.090 -6.448 5.623 1.00 61.00 80 PRO A C 1
ATOM 671 O O . PRO A 1 80 ? 9.970 -5.957 5.518 1.00 61.00 80 PRO A O 1
ATOM 674 N N . ARG A 1 81 ? 11.478 -7.048 6.755 1.00 65.19 81 ARG A N 1
ATOM 675 C CA . ARG A 1 81 ? 10.584 -7.293 7.909 1.00 65.19 81 ARG A CA 1
ATOM 676 C C . ARG A 1 81 ? 9.896 -6.038 8.476 1.00 65.19 81 ARG A C 1
ATOM 678 O O . ARG A 1 81 ? 8.975 -6.189 9.274 1.00 65.19 81 ARG A O 1
ATOM 685 N N . ARG A 1 82 ? 10.368 -4.842 8.106 1.00 71.62 82 ARG A N 1
ATOM 686 C CA . ARG A 1 82 ? 10.024 -3.548 8.713 1.00 71.62 82 ARG A CA 1
ATOM 687 C C . ARG A 1 82 ? 9.014 -2.702 7.923 1.00 71.62 82 ARG A C 1
ATOM 689 O O . ARG A 1 82 ? 8.542 -1.724 8.480 1.00 71.62 82 ARG A O 1
ATOM 696 N N . GLY A 1 83 ? 8.682 -3.036 6.673 1.00 82.88 83 GLY A N 1
ATOM 697 C CA . GLY A 1 83 ? 7.811 -2.191 5.841 1.00 82.88 83 GLY A CA 1
ATOM 698 C C . GLY A 1 83 ? 7.840 -2.563 4.360 1.00 82.88 83 GLY A C 1
ATOM 699 O O . GLY A 1 83 ? 8.732 -3.291 3.918 1.00 82.88 83 GLY A O 1
ATOM 700 N N . LEU A 1 84 ? 6.883 -2.040 3.595 1.00 88.94 84 LEU A N 1
ATOM 701 C CA . LEU A 1 84 ? 6.841 -2.172 2.137 1.00 88.94 84 LEU A CA 1
ATOM 702 C C . LEU A 1 84 ? 7.615 -1.010 1.499 1.00 88.94 84 LEU A C 1
ATOM 704 O O . LEU A 1 84 ? 7.305 0.152 1.744 1.00 88.94 84 LEU A O 1
ATOM 708 N N . HIS A 1 85 ? 8.615 -1.311 0.671 1.00 90.69 85 HIS A N 1
ATOM 709 C CA . HIS A 1 85 ? 9.229 -0.313 -0.215 1.00 90.69 85 HIS A CA 1
ATOM 710 C C . HIS A 1 85 ? 8.355 -0.067 -1.455 1.00 90.69 85 HIS A C 1
ATOM 712 O O . HIS A 1 85 ? 7.393 -0.795 -1.688 1.00 90.69 85 HIS A O 1
ATOM 718 N N . LEU A 1 86 ? 8.708 0.918 -2.285 1.00 90.50 86 LEU A N 1
ATOM 719 C CA . LEU A 1 86 ? 7.915 1.316 -3.455 1.00 90.50 86 LEU A CA 1
ATOM 720 C C . LEU A 1 86 ? 7.547 0.144 -4.379 1.00 90.50 86 LEU A C 1
ATOM 722 O O . LEU A 1 86 ? 6.387 0.009 -4.741 1.00 90.50 86 LEU A O 1
ATOM 726 N N . ASP A 1 87 ? 8.498 -0.732 -4.715 1.00 86.69 87 ASP A N 1
ATOM 727 C CA . ASP A 1 87 ? 8.224 -1.894 -5.578 1.00 86.69 87 ASP A CA 1
ATOM 728 C C . ASP A 1 87 ? 7.232 -2.876 -4.931 1.00 86.69 87 ASP A C 1
ATOM 730 O O . ASP A 1 87 ? 6.358 -3.435 -5.587 1.00 86.69 87 ASP A O 1
ATOM 734 N N . ALA A 1 88 ? 7.315 -3.039 -3.611 1.00 86.50 88 ALA A N 1
ATOM 735 C CA . ALA A 1 88 ? 6.405 -3.879 -2.846 1.00 86.50 88 ALA A CA 1
ATOM 736 C C . ALA A 1 88 ? 4.988 -3.314 -2.812 1.00 86.50 88 ALA A C 1
ATOM 738 O O . ALA A 1 88 ? 4.024 -4.041 -3.039 1.00 86.50 88 ALA A O 1
ATOM 739 N N . PHE A 1 89 ? 4.882 -2.014 -2.546 1.00 90.69 89 PHE A N 1
ATOM 740 C CA . PHE A 1 89 ? 3.619 -1.295 -2.557 1.00 90.69 89 PHE A CA 1
ATOM 741 C C . PHE A 1 89 ? 2.999 -1.308 -3.957 1.00 90.69 89 PHE A C 1
ATOM 743 O O . PHE A 1 89 ? 1.828 -1.635 -4.101 1.00 90.69 89 PHE A O 1
ATOM 750 N N . PHE A 1 90 ? 3.799 -1.064 -4.998 1.00 89.25 90 PHE A N 1
ATOM 751 C CA . PHE A 1 90 ? 3.343 -1.142 -6.380 1.00 89.25 90 PHE A CA 1
ATOM 752 C C . PHE A 1 90 ? 2.811 -2.536 -6.701 1.00 89.25 90 PHE A C 1
ATOM 754 O O . PHE A 1 90 ? 1.682 -2.660 -7.146 1.00 89.25 90 PHE A O 1
ATOM 761 N N . ARG A 1 91 ? 3.556 -3.602 -6.392 1.00 86.06 91 ARG A N 1
ATOM 762 C CA . ARG A 1 91 ? 3.090 -4.981 -6.609 1.00 86.06 91 ARG A CA 1
ATOM 763 C C . ARG A 1 91 ? 1.835 -5.330 -5.816 1.00 86.06 91 ARG A C 1
ATOM 765 O O . ARG A 1 91 ? 1.021 -6.087 -6.330 1.00 86.06 91 ARG A O 1
ATOM 772 N N . TYR A 1 92 ? 1.687 -4.802 -4.601 1.00 89.62 92 TYR A N 1
ATOM 773 C CA . TYR A 1 92 ? 0.465 -4.950 -3.815 1.00 89.62 92 TYR A CA 1
ATOM 774 C C . TYR A 1 92 ? -0.746 -4.389 -4.571 1.00 89.62 92 TYR A C 1
ATOM 776 O O . TYR A 1 92 ? -1.719 -5.115 -4.718 1.00 89.62 92 TYR A O 1
ATOM 784 N N . LEU A 1 93 ? -0.654 -3.180 -5.142 1.00 91.44 93 LEU A N 1
ATOM 785 C CA . LEU A 1 93 ? -1.765 -2.545 -5.872 1.00 91.44 93 LEU A CA 1
ATOM 786 C C . LEU A 1 93 ? -2.279 -3.366 -7.071 1.00 91.44 93 LEU A C 1
ATOM 788 O O . LEU A 1 93 ? -3.434 -3.219 -7.453 1.00 91.44 93 LEU A O 1
ATOM 792 N N . PHE A 1 94 ? -1.436 -4.217 -7.666 1.00 86.38 94 PHE A N 1
ATOM 793 C CA . PHE A 1 94 ? -1.805 -5.100 -8.786 1.00 86.38 94 PHE A CA 1
ATOM 794 C C . PHE A 1 94 ? -1.975 -6.569 -8.372 1.00 86.38 94 PHE A C 1
ATOM 796 O O . PHE A 1 94 ? -2.093 -7.435 -9.238 1.00 86.38 94 PHE A O 1
ATOM 803 N N . GLY A 1 95 ? -1.906 -6.874 -7.076 1.00 85.12 95 GLY A N 1
ATOM 804 C CA . GLY A 1 95 ? -1.965 -8.235 -6.555 1.00 85.12 95 GLY A CA 1
ATOM 805 C C . GLY A 1 95 ? -3.331 -8.592 -5.979 1.00 85.12 95 GLY A C 1
ATOM 806 O O . GLY A 1 95 ? -4.102 -7.723 -5.592 1.00 85.12 95 GLY A O 1
ATOM 807 N N . ASP A 1 96 ? -3.571 -9.892 -5.815 1.00 88.00 96 ASP A N 1
ATOM 808 C CA . ASP A 1 96 ? -4.832 -10.447 -5.289 1.00 88.00 96 ASP A CA 1
ATOM 809 C C . ASP A 1 96 ? -5.114 -10.090 -3.816 1.00 88.00 96 ASP A C 1
ATOM 811 O O . ASP A 1 96 ? -6.165 -10.422 -3.278 1.00 88.00 96 ASP A O 1
ATOM 815 N N . LEU A 1 97 ? -4.143 -9.474 -3.136 1.00 87.75 9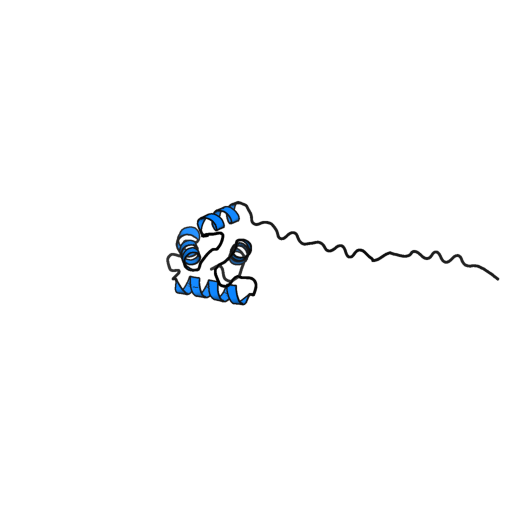7 LEU A N 1
ATOM 816 C CA . LEU A 1 97 ? -4.265 -9.027 -1.747 1.00 87.75 97 LEU A CA 1
ATOM 817 C C . LEU A 1 97 ? -4.797 -7.596 -1.630 1.00 87.75 97 LEU A C 1
ATOM 819 O O . LEU A 1 97 ? -5.020 -7.151 -0.507 1.00 87.75 97 LEU A O 1
ATOM 823 N N . ASN A 1 98 ? -4.928 -6.877 -2.748 1.00 87.56 98 ASN A N 1
ATOM 824 C CA . ASN A 1 98 ? -5.575 -5.576 -2.784 1.00 87.56 98 ASN A CA 1
ATOM 825 C C . ASN A 1 98 ? -7.098 -5.790 -2.831 1.00 87.56 98 ASN A C 1
ATOM 827 O O . ASN A 1 98 ? -7.560 -6.340 -3.835 1.00 87.56 98 ASN A O 1
ATOM 831 N N . PRO A 1 99 ? -7.835 -5.447 -1.759 1.00 81.00 99 PRO A N 1
ATOM 832 C CA . PRO A 1 99 ? -9.280 -5.644 -1.692 1.00 81.00 99 PRO A CA 1
ATOM 833 C C . PRO A 1 99 ? -10.041 -4.843 -2.759 1.00 81.00 99 PRO A C 1
ATOM 835 O O . PRO A 1 99 ? -9.496 -3.832 -3.266 1.00 81.00 99 PRO A O 1
#